Protein AF-A0A966L1H7-F1 (afdb_monomer)

Nearest PDB structures (foldseek):
  6ama-assembly1_B  TM=8.802E-01  e=1.325E-02  Streptomyces venezuelae
  6amk-assembly1_A  TM=8.714E-01  e=2.130E-02  Streptomyces venezuelae
  5i44-assembly4_F-2  TM=8.484E-01  e=1.517E-02  Bacillus subtilis subsp. subtilis str. 168
  5i44-assembly1_D  TM=8.396E-01  e=2.280E-02  Bacillus subtilis subsp. subtilis str. 168
  5i41-assembly1_B  TM=8.143E-01  e=4.200E-02  Bacillus subtilis subsp. subtilis str. 168

Foldseek 3Di:
DDCPVWDFLVRVCVVVVHDSVVVVVCCVVVVDDFDADPVRGTTD

Mean predicted aligned e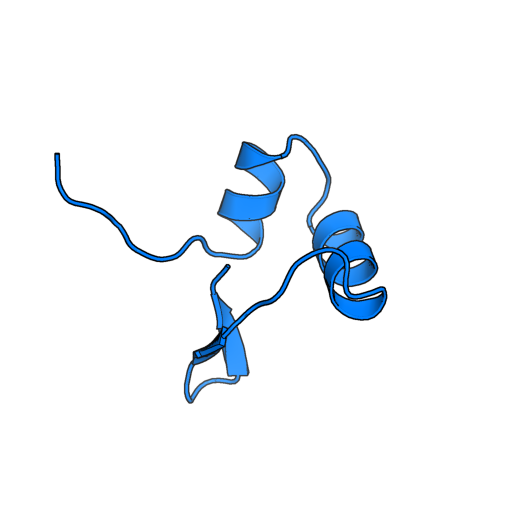rror: 4.57 Å

Secondary structure (DSSP, 8-state):
-------BHHHHHHHHTS-HHHHHHHHHTTSS--EEPTTS-EE-

Solvent-accessible surface area (backbone atoms only — not comparable to full-atom values): 2708 Å² total; per-residue (Å²): 131,86,80,73,90,57,30,44,56,68,51,46,13,63,73,76,71,49,52,52,72,51,49,54,52,36,38,76,71,65,77,44,75,66,50,66,47,99,87,68,48,54,34,70

Sequence (44 aa):
MKERSFYTTKEAAKYIGVSTSTVYRMEKRGLICSIKTPGGERCF

Structure (mmCIF, N/CA/C/O backbone):
data_AF-A0A966L1H7-F1
#
_entry.id   AF-A0A966L1H7-F1
#
loop_
_atom_site.group_PDB
_atom_site.id
_atom_site.type_symbol
_atom_site.label_atom_id
_atom_site.label_alt_id
_atom_site.label_comp_id
_atom_site.label_asym_id
_atom_site.label_entity_id
_atom_site.label_seq_id
_atom_site.pdbx_PDB_ins_code
_atom_site.Cartn_x
_atom_site.Cartn_y
_atom_site.Cartn_z
_atom_site.occupancy
_atom_site.B_iso_or_equiv
_atom_site.auth_seq_id
_atom_site.auth_comp_id
_atom_site.auth_asym_id
_atom_site.auth_atom_id
_atom_site.pdbx_PDB_model_num
ATOM 1 N N . MET A 1 1 ? -7.740 23.386 -3.141 1.00 41.31 1 MET A N 1
ATOM 2 C CA . MET A 1 1 ? -7.318 22.156 -2.437 1.00 41.31 1 MET A CA 1
ATOM 3 C C . MET A 1 1 ? -6.441 21.384 -3.410 1.00 41.31 1 MET A C 1
ATOM 5 O O . MET A 1 1 ? -6.929 21.035 -4.470 1.00 41.31 1 MET A O 1
ATOM 9 N N . LYS A 1 2 ? -5.129 21.291 -3.163 1.00 44.19 2 LYS A N 1
ATOM 10 C CA . LYS A 1 2 ? -4.174 20.728 -4.133 1.00 44.19 2 LYS A CA 1
ATOM 11 C C . LYS A 1 2 ? -4.421 19.219 -4.220 1.00 44.19 2 LYS A C 1
ATOM 13 O O . LYS A 1 2 ? -4.214 18.536 -3.218 1.00 44.19 2 LYS A O 1
ATOM 18 N N . GLU A 1 3 ? -4.908 18.729 -5.359 1.00 56.00 3 GLU A N 1
ATOM 19 C CA . GLU A 1 3 ? -5.025 17.295 -5.639 1.00 56.00 3 GLU A CA 1
ATOM 20 C C . GLU A 1 3 ? -3.629 16.676 -5.514 1.00 56.00 3 GLU A C 1
ATOM 22 O O . GLU A 1 3 ? -2.762 16.859 -6.366 1.00 56.00 3 GLU A O 1
ATOM 27 N N . ARG A 1 4 ? -3.359 16.003 -4.394 1.00 59.56 4 ARG A N 1
ATOM 28 C CA . ARG A 1 4 ? -2.247 15.060 -4.325 1.00 59.56 4 ARG A CA 1
ATOM 29 C C . ARG A 1 4 ? -2.735 13.824 -5.062 1.00 59.56 4 ARG A C 1
ATOM 31 O O . ARG A 1 4 ? -3.513 13.061 -4.510 1.00 59.56 4 ARG A O 1
ATOM 38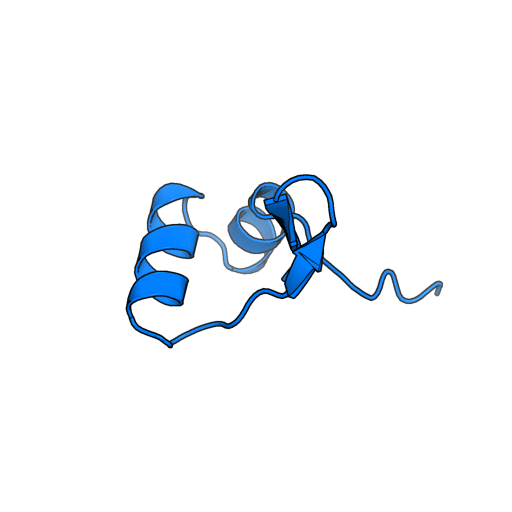 N N . SER A 1 5 ? -2.339 13.702 -6.324 1.00 72.25 5 SER A N 1
ATOM 39 C CA . SER A 1 5 ? -2.910 12.735 -7.268 1.00 72.25 5 SER A CA 1
ATOM 40 C C . SER A 1 5 ? -2.547 11.274 -6.992 1.00 72.25 5 SER A C 1
ATOM 42 O O . SER A 1 5 ? -3.003 10.416 -7.734 1.00 72.25 5 SER A O 1
ATOM 44 N N . PHE A 1 6 ? -1.741 10.988 -5.962 1.00 83.94 6 PHE A N 1
ATOM 45 C CA . PHE A 1 6 ? -1.354 9.630 -5.592 1.00 83.94 6 PHE A CA 1
ATOM 46 C C . PHE A 1 6 ? -1.129 9.490 -4.083 1.00 83.94 6 PHE A C 1
ATOM 48 O O . PHE A 1 6 ? -0.498 10.341 -3.450 1.00 83.94 6 PHE A O 1
ATOM 55 N N . TYR A 1 7 ? -1.602 8.382 -3.532 1.00 90.56 7 TYR A N 1
ATOM 56 C CA . TYR A 1 7 ? -1.378 7.896 -2.185 1.00 90.56 7 TYR A CA 1
ATOM 57 C C . TYR A 1 7 ? -0.213 6.909 -2.157 1.00 90.56 7 TYR A C 1
ATOM 59 O O . TYR A 1 7 ? -0.104 5.986 -2.961 1.00 90.56 7 TYR A O 1
ATOM 67 N N . THR A 1 8 ? 0.653 7.024 -1.161 1.00 92.50 8 THR A N 1
ATOM 68 C CA . THR A 1 8 ? 1.574 5.931 -0.827 1.00 92.50 8 THR A CA 1
ATOM 69 C C . THR A 1 8 ? 0.797 4.714 -0.318 1.00 92.50 8 THR A C 1
ATOM 71 O O . THR A 1 8 ? -0.346 4.819 0.127 1.00 92.50 8 THR A O 1
ATOM 74 N N . THR A 1 9 ? 1.431 3.538 -0.269 1.00 93.50 9 THR A N 1
ATOM 75 C CA . THR A 1 9 ? 0.791 2.329 0.295 1.00 93.50 9 THR A CA 1
ATOM 76 C C . THR A 1 9 ? 0.291 2.545 1.732 1.00 93.50 9 THR A C 1
ATOM 78 O O . THR A 1 9 ? -0.754 2.020 2.114 1.00 93.50 9 THR A O 1
ATOM 81 N N . LYS A 1 10 ? 1.023 3.326 2.542 1.00 94.31 10 LYS A N 1
ATOM 82 C CA . LYS A 1 10 ? 0.628 3.650 3.923 1.00 94.31 10 LYS A CA 1
ATOM 83 C C . LYS A 1 10 ? -0.591 4.566 3.968 1.00 94.31 10 LYS A C 1
ATOM 85 O O . LYS A 1 10 ? -1.468 4.368 4.804 1.00 94.31 10 LYS A O 1
ATOM 90 N N . GLU A 1 11 ? -0.650 5.555 3.084 1.00 94.00 11 GLU A N 1
ATOM 91 C CA . GLU A 1 11 ? -1.799 6.455 3.012 1.00 94.00 11 GLU A CA 1
ATOM 92 C C . GLU A 1 11 ? -3.031 5.735 2.466 1.00 94.00 11 GLU A C 1
ATOM 94 O O . GLU A 1 11 ? -4.096 5.865 3.059 1.00 94.00 11 GLU A O 1
ATOM 99 N N . ALA A 1 12 ? -2.881 4.899 1.436 1.00 94.19 12 ALA A N 1
ATOM 100 C CA . ALA A 1 12 ? -3.957 4.060 0.913 1.00 94.19 12 ALA A CA 1
ATOM 101 C C . ALA A 1 12 ? -4.507 3.110 1.991 1.00 94.19 12 ALA A C 1
ATOM 103 O O . ALA A 1 12 ? -5.716 3.002 2.178 1.00 94.19 12 ALA A O 1
ATOM 104 N N . ALA A 1 13 ? -3.619 2.481 2.767 1.00 96.12 13 ALA A N 1
ATOM 105 C CA . ALA A 1 13 ? -3.995 1.642 3.903 1.00 96.12 13 ALA A CA 1
ATOM 106 C C . ALA A 1 13 ? -4.828 2.421 4.936 1.00 96.12 13 ALA A C 1
ATOM 108 O O . ALA A 1 13 ? -5.894 1.965 5.348 1.00 96.12 13 ALA A O 1
ATOM 109 N N . LYS A 1 14 ? -4.383 3.630 5.302 1.00 96.75 14 LYS A N 1
ATOM 110 C CA . LYS A 1 14 ? -5.105 4.507 6.234 1.00 96.75 14 LYS A CA 1
ATOM 111 C C . LYS A 1 14 ? -6.443 4.989 5.669 1.00 96.75 14 LYS A C 1
ATOM 113 O O . LYS A 1 14 ? -7.406 5.077 6.420 1.00 96.75 14 LYS A O 1
ATOM 118 N N . TYR A 1 15 ? -6.498 5.296 4.376 1.00 93.88 15 TYR A N 1
ATOM 119 C CA . TYR A 1 15 ? -7.696 5.783 3.699 1.00 93.88 15 TYR A CA 1
ATOM 120 C C . TYR A 1 15 ? -8.788 4.709 3.622 1.00 93.88 15 TYR A C 1
ATOM 122 O O . TYR A 1 15 ? -9.941 4.980 3.933 1.00 93.88 15 TYR A O 1
ATOM 130 N N . ILE A 1 16 ? -8.413 3.476 3.270 1.00 92.62 16 ILE A N 1
ATOM 131 C CA . ILE A 1 16 ? -9.339 2.336 3.163 1.00 92.62 16 ILE A CA 1
ATOM 132 C C . ILE A 1 16 ? -9.651 1.737 4.550 1.00 92.62 16 ILE A C 1
ATOM 134 O O . ILE A 1 16 ? -10.655 1.051 4.722 1.00 92.62 16 ILE A O 1
ATOM 138 N N . GLY A 1 17 ? -8.806 1.988 5.556 1.00 96.00 17 GLY A N 1
ATOM 139 C CA . GLY A 1 17 ? -8.972 1.449 6.909 1.00 96.00 17 GLY A CA 1
ATOM 140 C C . GLY A 1 17 ? -8.490 0.002 7.047 1.00 96.00 17 GLY A C 1
ATOM 141 O O . GLY A 1 17 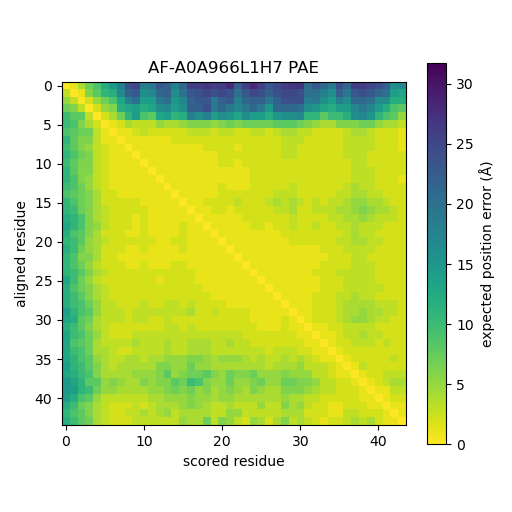? -9.049 -0.778 7.813 1.00 96.00 17 GLY A O 1
ATOM 142 N N . VAL A 1 18 ? -7.451 -0.380 6.300 1.00 96.31 18 VAL A N 1
ATOM 143 C CA . VAL A 1 18 ? -6.873 -1.734 6.313 1.00 96.31 18 VAL A CA 1
ATOM 144 C C . VAL A 1 18 ? -5.370 -1.686 6.582 1.00 96.31 18 VAL A C 1
ATOM 146 O O . VAL A 1 18 ? -4.741 -0.635 6.516 1.00 96.31 18 VAL A O 1
ATOM 149 N N . SER A 1 19 ? -4.747 -2.831 6.870 1.00 97.25 19 SER A N 1
ATOM 150 C CA . SER A 1 19 ? -3.284 -2.900 6.961 1.00 97.25 19 SER A CA 1
ATOM 151 C C . SER A 1 19 ? -2.621 -2.793 5.582 1.00 97.25 19 SER A C 1
ATOM 153 O O . SER A 1 19 ? -3.195 -3.181 4.563 1.00 97.25 19 SER A O 1
ATOM 155 N N . THR A 1 20 ? -1.368 -2.339 5.540 1.00 96.00 20 THR A N 1
ATOM 156 C CA . THR A 1 20 ? -0.559 -2.294 4.304 1.00 96.00 20 THR A CA 1
ATOM 157 C C . THR A 1 20 ? -0.439 -3.669 3.639 1.00 96.00 20 THR A C 1
ATOM 159 O O . THR A 1 20 ? -0.520 -3.779 2.419 1.00 96.00 20 THR A O 1
ATOM 162 N N . SER A 1 21 ? -0.341 -4.743 4.428 1.00 96.88 21 SER A N 1
ATOM 163 C CA . SER A 1 2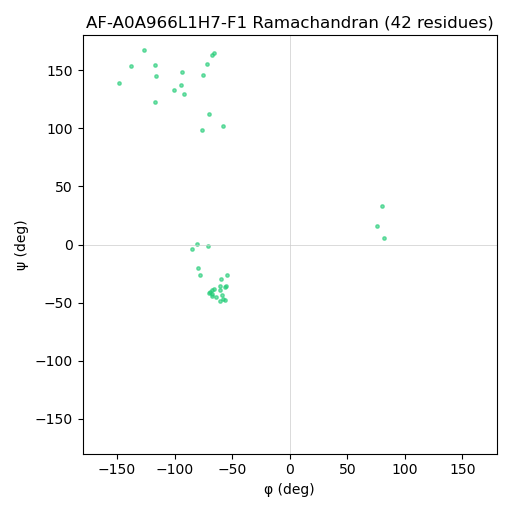1 ? -0.366 -6.125 3.933 1.00 96.88 21 SER A CA 1
ATOM 164 C C . SER A 1 21 ? -1.668 -6.464 3.203 1.00 96.88 21 SER A C 1
ATOM 166 O O . SER A 1 21 ? -1.648 -7.203 2.220 1.00 96.88 21 SER A O 1
ATOM 168 N N . THR A 1 22 ? -2.805 -5.926 3.655 1.00 97.50 22 THR A N 1
ATOM 169 C CA . THR A 1 22 ? -4.088 -6.076 2.960 1.00 97.50 22 THR A CA 1
ATOM 170 C C . THR A 1 22 ? -4.088 -5.330 1.632 1.00 97.50 22 THR A C 1
ATOM 172 O O . THR A 1 22 ? -4.505 -5.921 0.641 1.00 97.50 22 THR A O 1
ATOM 175 N N . VAL A 1 23 ? -3.545 -4.109 1.578 1.00 96.44 23 VAL A N 1
ATOM 176 C CA . VAL A 1 23 ? -3.399 -3.339 0.327 1.00 96.44 23 VAL A CA 1
ATOM 177 C C . VAL A 1 23 ? -2.613 -4.139 -0.719 1.00 96.44 23 VAL A C 1
ATOM 179 O O . VAL A 1 23 ? -3.095 -4.322 -1.833 1.00 96.44 23 VAL A O 1
ATOM 182 N N . TYR A 1 24 ? -1.474 -4.740 -0.352 1.00 94.94 24 TYR A N 1
ATOM 183 C CA . TYR A 1 24 ? -0.714 -5.601 -1.273 1.00 94.94 24 TYR A CA 1
ATOM 184 C C . TYR A 1 24 ? -1.503 -6.820 -1.762 1.00 94.94 24 TYR A C 1
ATOM 186 O O . TYR A 1 24 ? -1.402 -7.203 -2.927 1.00 94.94 24 TYR A O 1
ATOM 194 N N . ARG A 1 25 ? -2.296 -7.457 -0.890 1.00 97.12 25 ARG A N 1
ATOM 195 C CA . ARG A 1 25 ? -3.149 -8.584 -1.303 1.00 97.12 25 ARG A CA 1
ATOM 196 C C . ARG A 1 25 ? -4.258 -8.134 -2.246 1.00 97.12 25 ARG A C 1
ATOM 198 O O . ARG A 1 25 ? -4.569 -8.872 -3.174 1.00 97.12 25 ARG A O 1
ATOM 205 N N . MET A 1 26 ? -4.853 -6.970 -2.002 1.00 95.75 26 MET A N 1
ATOM 206 C CA . MET A 1 26 ? -5.886 -6.396 -2.864 1.00 95.75 26 MET A CA 1
ATOM 207 C C . MET A 1 26 ? -5.320 -6.072 -4.245 1.00 95.75 26 MET A C 1
ATOM 209 O O . MET A 1 26 ? -5.912 -6.476 -5.240 1.00 95.75 26 MET A O 1
ATOM 213 N N . GLU A 1 27 ? -4.141 -5.449 -4.300 1.00 95.12 27 GLU A N 1
ATOM 214 C CA . GLU A 1 27 ? -3.430 -5.178 -5.551 1.00 95.12 27 GLU A CA 1
ATOM 215 C C . GLU A 1 27 ? -3.097 -6.476 -6.298 1.00 95.12 27 GLU A C 1
ATOM 217 O O . GLU A 1 27 ? -3.432 -6.626 -7.468 1.00 95.12 27 GLU A O 1
ATOM 222 N N . LYS A 1 28 ? -2.520 -7.472 -5.610 1.00 95.62 28 LYS A N 1
ATOM 223 C CA . LYS A 1 28 ? -2.203 -8.784 -6.204 1.00 95.62 28 LYS A CA 1
ATOM 224 C C . LYS A 1 28 ? -3.443 -9.510 -6.741 1.00 95.62 28 LYS A C 1
ATOM 226 O O . LYS A 1 28 ? -3.327 -10.307 -7.666 1.00 95.62 28 LYS A O 1
ATOM 231 N N . ARG A 1 29 ? -4.615 -9.267 -6.147 1.00 96.62 29 ARG A N 1
ATOM 232 C CA . ARG A 1 29 ? -5.911 -9.802 -6.595 1.00 96.62 29 ARG A CA 1
ATOM 233 C 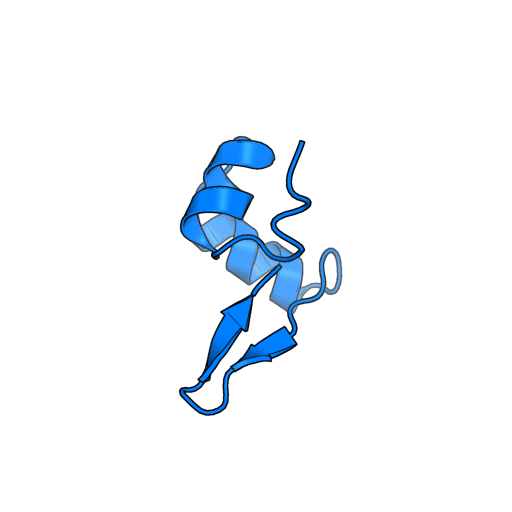C . ARG A 1 29 ? -6.573 -8.952 -7.688 1.00 96.62 29 ARG A C 1
ATOM 235 O O . ARG A 1 29 ? -7.628 -9.348 -8.164 1.00 96.62 29 ARG A O 1
ATOM 242 N N . GLY A 1 30 ? -5.991 -7.811 -8.064 1.00 95.00 30 GLY A N 1
AT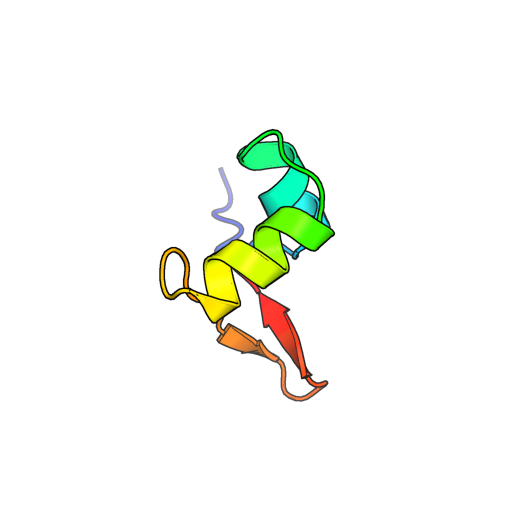OM 243 C CA . GLY A 1 30 ? -6.539 -6.897 -9.070 1.00 95.00 30 GLY A CA 1
ATOM 244 C C . GLY A 1 30 ? -7.716 -6.046 -8.586 1.00 95.00 30 GLY A C 1
ATOM 245 O O . GLY A 1 30 ? -8.439 -5.494 -9.404 1.00 95.00 30 GLY A O 1
A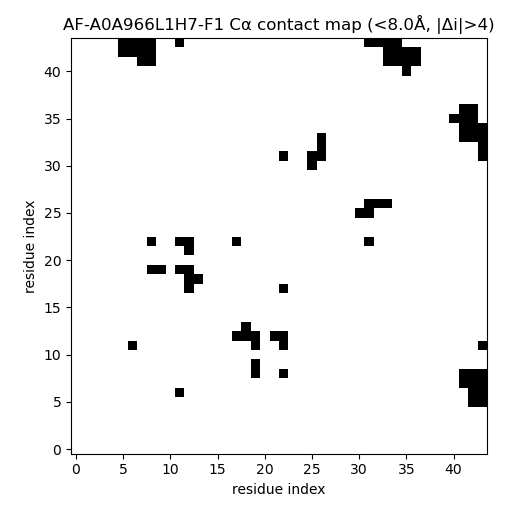TOM 246 N N . LEU A 1 31 ? -7.933 -5.942 -7.270 1.00 95.00 31 LEU A N 1
ATOM 247 C CA . LEU A 1 31 ? -9.015 -5.126 -6.698 1.00 95.00 31 LEU A CA 1
ATOM 248 C C . LEU A 1 31 ? -8.678 -3.630 -6.691 1.00 95.00 31 LEU A C 1
ATOM 250 O O . LEU A 1 31 ? -9.573 -2.794 -6.683 1.00 95.00 31 LEU A O 1
ATOM 254 N N . ILE A 1 32 ? -7.385 -3.310 -6.652 1.00 93.00 32 ILE A N 1
ATOM 255 C CA . ILE A 1 32 ? -6.836 -1.957 -6.750 1.00 93.00 32 ILE A CA 1
ATOM 256 C C . ILE A 1 32 ? -5.605 -2.005 -7.654 1.00 93.00 32 ILE A C 1
ATOM 258 O O . ILE A 1 32 ? -4.933 -3.035 -7.729 1.00 93.00 32 ILE A O 1
ATOM 262 N N . CYS A 1 33 ? -5.286 -0.892 -8.300 1.00 91.81 33 CYS A N 1
ATOM 263 C CA . CYS A 1 33 ? -4.116 -0.770 -9.162 1.00 91.81 33 CYS A CA 1
ATOM 264 C C . CYS A 1 33 ? -3.156 0.258 -8.571 1.00 91.81 33 CYS A C 1
ATOM 266 O O . CYS A 1 33 ? -3.598 1.249 -7.996 1.00 91.81 33 CYS A O 1
ATOM 268 N N . SER A 1 34 ? -1.854 0.033 -8.730 1.00 92.44 34 SER A N 1
ATOM 269 C CA . SER A 1 34 ? -0.840 1.047 -8.453 1.00 92.44 34 SER A CA 1
ATOM 270 C C . SER A 1 34 ? -0.086 1.403 -9.723 1.00 92.44 34 SER A C 1
ATOM 272 O O . SER A 1 34 ? 0.047 0.586 -10.641 1.00 92.44 34 SER A O 1
ATOM 274 N N . ILE A 1 35 ? 0.455 2.614 -9.750 1.00 91.62 35 ILE A N 1
ATOM 275 C CA . ILE A 1 35 ? 1.580 2.949 -10.614 1.00 91.62 35 ILE A CA 1
ATOM 276 C C . ILE A 1 35 ? 2.872 2.766 -9.819 1.00 91.62 35 ILE A C 1
ATOM 278 O O . ILE A 1 35 ? 2.909 2.959 -8.601 1.00 91.62 35 ILE A O 1
ATOM 282 N N . LYS A 1 36 ? 3.950 2.394 -10.508 1.00 89.38 36 LYS A N 1
ATOM 283 C CA . LYS A 1 36 ? 5.273 2.301 -9.891 1.00 89.38 36 LYS A CA 1
ATOM 284 C C . LYS A 1 36 ? 6.092 3.530 -10.238 1.00 89.38 36 LYS A C 1
ATOM 286 O O . LYS A 1 36 ? 6.171 3.910 -11.404 1.00 89.38 36 LYS A O 1
ATOM 291 N N . THR A 1 37 ? 6.726 4.125 -9.236 1.00 88.56 37 THR A N 1
ATOM 292 C CA . THR A 1 37 ? 7.780 5.112 -9.475 1.00 88.56 37 THR A CA 1
ATOM 293 C C . THR A 1 37 ? 8.996 4.422 -10.107 1.00 88.56 37 THR A C 1
ATOM 295 O O . THR A 1 37 ? 9.132 3.198 -9.997 1.00 88.56 37 THR A O 1
ATOM 298 N N . PRO A 1 38 ? 9.933 5.167 -10.722 1.00 87.56 38 PRO A N 1
ATOM 299 C CA . PRO A 1 38 ? 11.188 4.591 -11.214 1.00 87.56 38 PRO A CA 1
ATOM 300 C C . PRO A 1 38 ? 11.985 3.827 -10.140 1.00 87.56 38 PRO A C 1
ATOM 302 O O . PRO A 1 38 ? 12.710 2.894 -10.466 1.00 87.56 38 PRO A O 1
ATOM 305 N N . GLY A 1 39 ? 11.814 4.179 -8.858 1.00 88.38 39 GLY A N 1
ATOM 306 C CA . GLY A 1 39 ? 12.415 3.482 -7.712 1.00 88.38 39 GLY A CA 1
ATOM 307 C C . GLY A 1 39 ? 11.685 2.205 -7.275 1.00 88.38 39 GLY A C 1
ATOM 308 O O . GLY A 1 39 ? 12.097 1.567 -6.311 1.00 88.38 39 GLY A O 1
ATOM 309 N N . GLY A 1 40 ? 10.597 1.8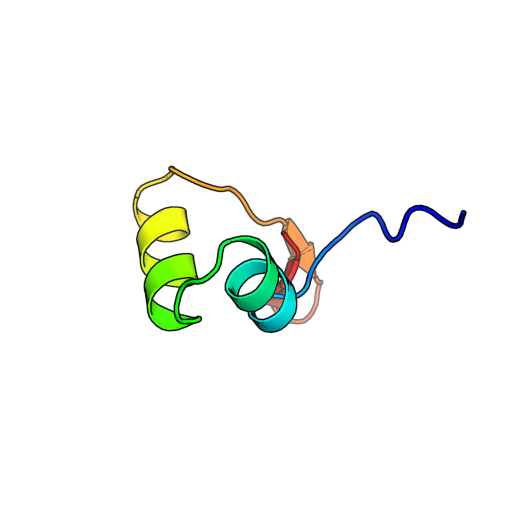23 -7.950 1.00 86.38 40 GLY A N 1
ATOM 310 C CA . GLY A 1 40 ? 9.815 0.622 -7.642 1.00 86.38 40 GLY A CA 1
ATOM 311 C C . GLY A 1 40 ? 8.800 0.787 -6.507 1.00 86.38 40 GLY A C 1
ATOM 312 O O . GLY A 1 40 ? 8.144 -0.189 -6.130 1.00 86.38 40 GLY A O 1
ATOM 313 N N . GLU A 1 41 ? 8.635 2.001 -5.977 1.00 88.06 41 GLU A N 1
ATOM 314 C CA . GLU A 1 41 ? 7.614 2.293 -4.973 1.00 88.06 41 GLU A CA 1
ATOM 315 C C . GLU A 1 41 ? 6.227 2.365 -5.608 1.00 88.06 41 GLU A C 1
ATOM 317 O O . GLU A 1 41 ? 6.071 2.813 -6.743 1.00 88.06 41 GLU A O 1
ATOM 322 N N . ARG A 1 42 ? 5.211 1.923 -4.864 1.00 89.44 42 ARG A N 1
ATOM 32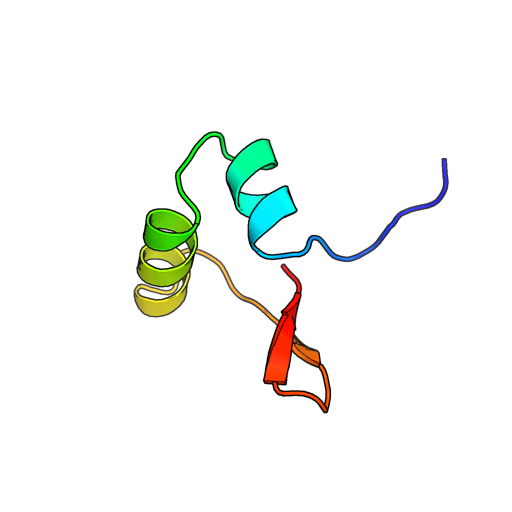3 C CA . ARG A 1 42 ? 3.819 1.924 -5.321 1.00 89.44 42 ARG A CA 1
ATOM 324 C C . ARG A 1 42 ? 3.102 3.200 -4.914 1.00 89.44 42 ARG A C 1
ATOM 326 O O . ARG A 1 42 ? 3.058 3.538 -3.726 1.00 89.44 42 ARG A O 1
ATOM 333 N N . CYS A 1 43 ? 2.464 3.808 -5.899 1.00 89.75 43 CYS A N 1
ATOM 334 C CA . CYS A 1 43 ? 1.590 4.960 -5.775 1.00 89.75 43 CYS A CA 1
ATOM 335 C C . CYS A 1 43 ? 0.177 4.538 -6.209 1.00 89.75 43 CYS A C 1
ATOM 337 O O . CYS A 1 43 ? 0.001 4.017 -7.309 1.00 89.75 43 CYS A O 1
ATOM 339 N N . PHE A 1 44 ? -0.791 4.703 -5.314 1.00 88.81 44 PHE A N 1
ATOM 340 C CA . PHE A 1 44 ? -2.197 4.315 -5.447 1.00 88.81 44 PHE A CA 1
ATOM 341 C C . PHE A 1 44 ? -3.101 5.527 -5.644 1.00 88.81 44 PHE A C 1
ATOM 343 O O . PHE A 1 44 ? -2.691 6.630 -5.230 1.00 88.81 44 PHE A O 1
#

pLDDT: mean 88.69, std 13.16, range [41.31, 97.5]

Radius of gyration: 10.49 Å; Cα contacts (8 Å, |Δi|>4): 43; chains: 1; bounding box: 22×32×18 Å